Protein AF-A0A958AAC5-F1 (afdb_monomer_lite)

Secondary structure (DSSP, 8-state):
------------EEEEEESSTTEEETTEEEPSS-EEEEGGGS-HHHHHHHHS-TTEEEEEE-

Sequence (62 aa):
MVAVMSTPEPLLMVSVQAKRAGRRRAGRAWPATLTEIPARLFSDEQLQQLLDDPELITQVYE

Foldseek 3Di:
DDDPPPDPDVQWKKWKAFLDFQDDAQNDGHGNDIDIDGPVVHDPVRLVRRVPDPRMDMDIDD

Structure (mmCIF, N/CA/C/O backbone):
data_AF-A0A958AAC5-F1
#
_entry.id   AF-A0A958AAC5-F1
#
loop_
_atom_site.group_PDB
_atom_site.id
_atom_site.type_symbol
_atom_site.label_atom_id
_atom_site.label_alt_id
_atom_site.label_comp_id
_atom_site.label_asym_id
_atom_site.label_entity_id
_atom_site.label_seq_id
_atom_site.pdbx_PDB_ins_code
_atom_site.Cartn_x
_atom_site.Cartn_y
_atom_site.Cartn_z
_atom_site.occupancy
_atom_site.B_iso_or_equiv
_atom_site.auth_seq_id
_atom_site.auth_comp_id
_atom_site.auth_asym_id
_atom_site.auth_atom_id
_atom_site.pdbx_PDB_model_num
ATOM 1 N N . MET A 1 1 ? -38.073 4.146 5.073 1.00 47.75 1 MET A N 1
ATOM 2 C CA . MET A 1 1 ? -36.743 3.674 4.627 1.00 47.75 1 MET A CA 1
ATOM 3 C C . MET A 1 1 ? -35.717 4.532 5.338 1.00 47.75 1 MET A C 1
ATOM 5 O O . MET A 1 1 ? -35.787 5.746 5.214 1.00 47.75 1 MET A O 1
ATOM 9 N N . VAL A 1 2 ? -34.893 3.932 6.195 1.00 40.34 2 VAL A N 1
ATOM 10 C CA . VAL A 1 2 ? -33.960 4.663 7.063 1.00 40.34 2 VAL A CA 1
ATOM 11 C C . VAL A 1 2 ? -32.798 5.157 6.205 1.00 40.34 2 VAL A C 1
ATOM 13 O O . VAL A 1 2 ? -32.096 4.348 5.604 1.00 40.34 2 VAL A O 1
ATOM 16 N N . ALA A 1 3 ? -32.632 6.477 6.112 1.00 49.94 3 ALA A N 1
ATOM 17 C CA . ALA A 1 3 ? -31.426 7.084 5.573 1.00 49.94 3 ALA A CA 1
ATOM 18 C C . ALA A 1 3 ? -30.280 6.720 6.520 1.00 49.94 3 ALA A C 1
ATOM 20 O O . ALA A 1 3 ? -30.247 7.176 7.663 1.00 49.94 3 ALA A O 1
ATOM 21 N N . VAL A 1 4 ? -29.395 5.830 6.072 1.00 55.81 4 VAL A N 1
ATOM 22 C CA . VAL A 1 4 ? -28.167 5.514 6.795 1.00 55.81 4 VAL A CA 1
ATOM 23 C C . VAL A 1 4 ? -27.353 6.798 6.813 1.00 55.81 4 VAL A C 1
ATOM 25 O O . VAL A 1 4 ? -26.898 7.278 5.778 1.00 55.81 4 VAL A O 1
ATOM 28 N N . MET A 1 5 ? -27.273 7.395 7.995 1.00 48.47 5 MET A N 1
ATOM 29 C CA . MET A 1 5 ? -26.429 8.538 8.287 1.00 48.47 5 MET A CA 1
ATOM 30 C C . MET A 1 5 ? -24.993 8.106 7.978 1.00 48.47 5 MET A C 1
ATOM 32 O O . MET A 1 5 ? -24.423 7.296 8.704 1.00 48.47 5 MET A O 1
ATOM 36 N N . SER A 1 6 ? -24.431 8.589 6.868 1.0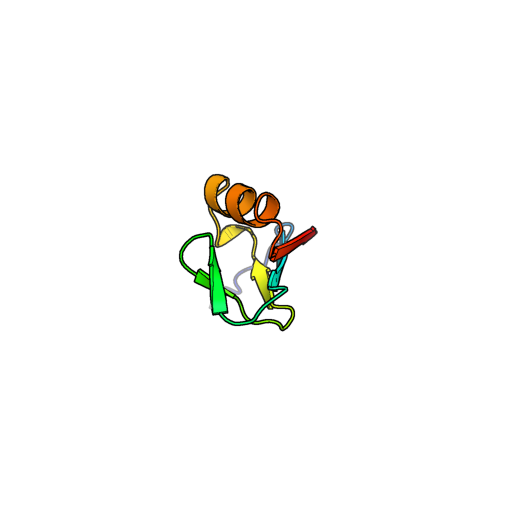0 50.06 6 SER A N 1
ATOM 37 C CA . SER A 1 6 ? -22.999 8.489 6.595 1.00 50.06 6 SER A CA 1
ATOM 38 C C . SER A 1 6 ? -22.285 9.407 7.575 1.00 50.06 6 SER A C 1
ATOM 40 O O . SER A 1 6 ? -21.989 10.559 7.261 1.00 50.06 6 SER A O 1
ATOM 42 N N . THR A 1 7 ? -22.074 8.932 8.797 1.00 56.19 7 THR A N 1
ATOM 43 C CA . THR A 1 7 ? -21.097 9.528 9.701 1.00 56.19 7 THR A CA 1
ATOM 44 C C . THR A 1 7 ? -19.771 9.568 8.933 1.00 56.19 7 THR A C 1
ATOM 46 O O . THR A 1 7 ? -19.355 8.517 8.438 1.00 56.19 7 THR A O 1
ATOM 49 N N . PRO A 1 8 ? -19.120 10.731 8.758 1.00 60.16 8 PRO A N 1
ATOM 50 C CA . PRO A 1 8 ? -17.773 10.773 8.217 1.00 60.16 8 PRO A CA 1
ATOM 51 C C . PRO A 1 8 ? -16.848 10.235 9.311 1.00 60.16 8 PRO A C 1
ATOM 53 O O . PRO A 1 8 ? -16.303 10.988 10.113 1.00 60.16 8 PRO A O 1
ATOM 56 N N . GLU A 1 9 ? -16.739 8.910 9.413 1.00 58.09 9 GLU A N 1
ATOM 57 C CA . GLU A 1 9 ? -15.564 8.309 10.038 1.00 58.09 9 GLU A CA 1
ATOM 58 C C . GLU A 1 9 ? -14.343 8.880 9.303 1.00 58.09 9 GLU A C 1
ATOM 60 O O . GLU A 1 9 ? -14.432 9.031 8.080 1.00 58.09 9 GLU A O 1
ATOM 65 N N . PRO A 1 10 ? -13.242 9.240 9.988 1.00 58.03 10 PRO A N 1
ATOM 66 C CA . PRO A 1 10 ? -12.020 9.629 9.297 1.00 58.03 10 PRO A CA 1
ATOM 67 C C . PRO A 1 10 ? -11.665 8.482 8.353 1.00 58.03 10 PRO A C 1
ATOM 69 O O . PRO A 1 10 ? -11.355 7.366 8.783 1.00 58.03 10 PRO A O 1
ATOM 72 N N . LEU A 1 11 ? -11.851 8.714 7.054 1.00 73.12 11 LEU A N 1
ATOM 73 C CA . LEU A 1 11 ? -11.681 7.698 6.033 1.00 73.12 11 LEU A CA 1
ATOM 74 C C . LEU A 1 11 ? -10.187 7.608 5.771 1.00 73.12 11 LEU A C 1
ATOM 76 O O . LEU A 1 11 ? -9.732 8.040 4.724 1.00 73.12 11 LEU A O 1
ATOM 80 N N . LEU A 1 12 ? -9.436 7.043 6.720 1.00 88.38 12 LEU A N 1
ATOM 81 C CA . LEU A 1 12 ? -8.032 6.717 6.517 1.00 88.38 12 LEU A CA 1
ATOM 82 C C . LEU A 1 12 ? -7.917 5.953 5.195 1.00 88.38 12 LEU A C 1
ATOM 84 O O . LEU A 1 12 ? -8.450 4.849 5.045 1.00 88.38 12 LEU A O 1
ATOM 88 N N . MET A 1 13 ? -7.273 6.578 4.222 1.00 91.38 13 MET A N 1
ATOM 89 C CA . MET A 1 13 ? -6.992 6.049 2.902 1.00 91.38 13 MET A CA 1
ATOM 90 C C . MET A 1 13 ? -5.530 5.642 2.839 1.00 91.38 13 MET A C 1
ATOM 92 O O . MET A 1 13 ? -4.655 6.218 3.485 1.00 91.38 13 MET A O 1
ATOM 96 N N . VAL A 1 14 ? -5.268 4.637 2.018 1.00 92.69 14 VAL A N 1
ATOM 97 C CA . VAL A 1 14 ? -3.926 4.204 1.665 1.00 92.69 14 VAL A CA 1
ATOM 98 C C . VAL A 1 14 ? -3.796 4.339 0.165 1.00 92.69 14 VAL A C 1
ATOM 100 O O . VAL A 1 14 ? -4.545 3.708 -0.586 1.00 92.69 14 VAL A O 1
ATOM 103 N N . SER A 1 15 ? -2.832 5.131 -0.276 1.00 93.69 15 SER A N 1
ATOM 104 C CA . SER A 1 15 ? -2.390 5.108 -1.659 1.00 93.69 15 SER A CA 1
ATOM 105 C C . SER A 1 15 ? -1.218 4.144 -1.772 1.00 93.69 15 SER A C 1
ATOM 107 O O . SER A 1 15 ? -0.267 4.196 -0.996 1.00 93.69 15 SER A O 1
ATOM 109 N N . VAL A 1 16 ? -1.308 3.218 -2.723 1.00 93.81 16 VAL A N 1
ATOM 110 C CA . VAL A 1 16 ? -0.259 2.242 -3.014 1.00 93.81 16 VAL A CA 1
ATOM 111 C C . VAL A 1 16 ? 0.038 2.282 -4.502 1.00 93.81 16 VAL A C 1
ATOM 113 O O . VAL A 1 16 ? -0.855 2.132 -5.340 1.00 93.81 16 VAL A O 1
ATOM 116 N N . GLN A 1 17 ? 1.309 2.447 -4.837 1.00 94.56 17 GLN A N 1
ATOM 117 C CA . GLN A 1 17 ? 1.819 2.336 -6.196 1.00 94.56 17 GLN A CA 1
ATOM 118 C C . GLN A 1 17 ? 3.037 1.419 -6.195 1.00 94.56 17 GLN A C 1
ATOM 120 O O . GLN A 1 17 ? 3.991 1.644 -5.454 1.00 94.56 17 GLN A O 1
ATOM 125 N N . ALA A 1 18 ? 3.058 0.403 -7.053 1.00 95.00 18 ALA A N 1
ATOM 126 C CA . ALA A 1 18 ? 4.267 -0.389 -7.222 1.00 95.00 18 ALA A CA 1
ATOM 127 C C . ALA A 1 18 ? 5.268 0.328 -8.137 1.00 95.00 18 ALA A C 1
ATOM 129 O O . ALA A 1 18 ? 4.902 0.844 -9.191 1.00 95.00 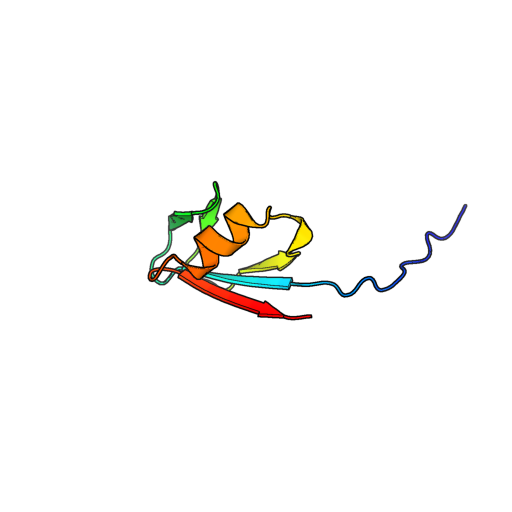18 ALA A O 1
ATOM 130 N N . LYS A 1 19 ? 6.563 0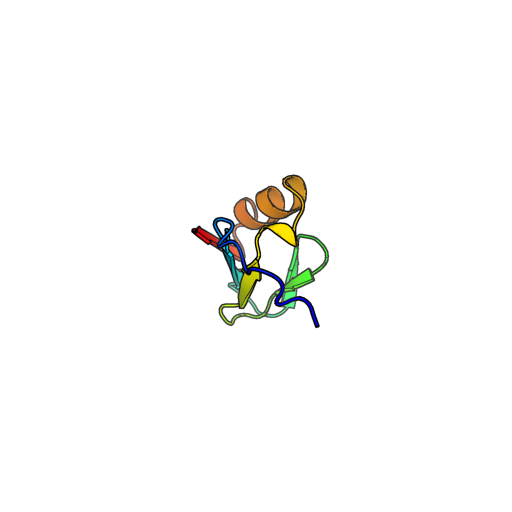.283 -7.812 1.00 93.12 19 LYS A N 1
ATOM 131 C CA .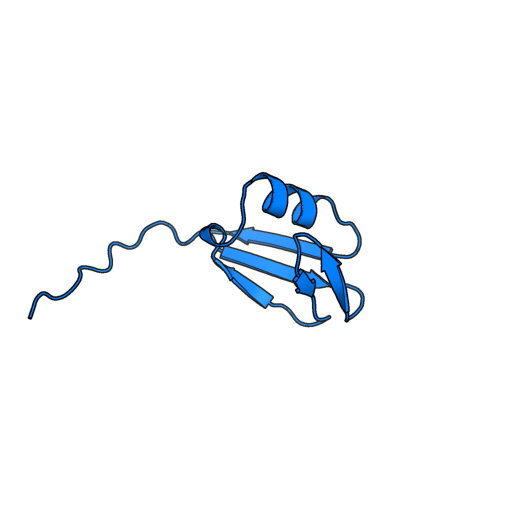 LYS A 1 19 ? 7.622 0.735 -8.738 1.00 93.12 19 LYS A CA 1
ATOM 132 C C . LYS A 1 19 ? 7.673 -0.123 -10.006 1.00 93.12 19 LYS A C 1
ATOM 134 O O . LYS A 1 19 ? 8.069 0.350 -11.067 1.00 93.12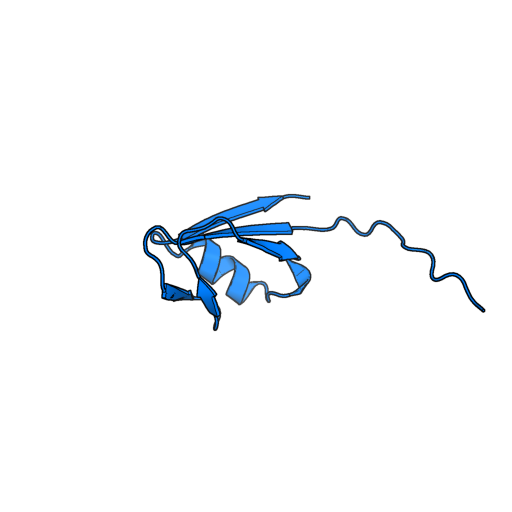 19 LYS A O 1
ATOM 139 N N . ARG A 1 20 ? 7.252 -1.389 -9.900 1.00 90.75 20 ARG A N 1
ATOM 140 C CA . ARG A 1 20 ? 7.120 -2.338 -11.009 1.00 90.75 20 ARG A CA 1
ATOM 141 C C . ARG A 1 20 ? 5.759 -3.022 -10.950 1.00 90.75 20 ARG A C 1
ATOM 143 O O . ARG A 1 20 ? 5.383 -3.574 -9.919 1.00 90.75 20 ARG A O 1
ATOM 150 N N . ALA A 1 21 ? 5.040 -3.024 -12.071 1.00 87.62 21 ALA A N 1
ATOM 151 C CA . ALA A 1 21 ? 3.724 -3.650 -12.153 1.00 87.62 21 ALA A CA 1
ATOM 152 C C . ALA A 1 21 ? 3.787 -5.145 -11.796 1.00 87.62 21 ALA A C 1
ATOM 154 O O . ALA A 1 21 ? 4.693 -5.860 -12.231 1.00 87.62 21 ALA A O 1
ATOM 155 N N . GLY A 1 22 ? 2.805 -5.613 -11.022 1.00 87.88 22 GLY A N 1
ATOM 156 C CA . GLY A 1 22 ? 2.684 -7.016 -10.625 1.00 87.88 22 GLY A CA 1
ATOM 157 C C . GLY A 1 22 ? 3.411 -7.381 -9.327 1.00 87.88 22 GLY A C 1
ATOM 158 O O . GLY A 1 22 ? 3.396 -8.555 -8.952 1.00 87.88 22 GLY A O 1
ATOM 159 N N . ARG A 1 23 ? 4.009 -6.411 -8.615 1.00 91.56 23 ARG A N 1
ATOM 160 C CA . ARG A 1 23 ? 4.594 -6.625 -7.280 1.00 91.56 23 ARG A CA 1
ATOM 161 C C . ARG A 1 23 ? 3.521 -7.109 -6.307 1.00 91.56 23 ARG A C 1
ATOM 163 O O . ARG A 1 23 ? 2.454 -6.509 -6.216 1.00 91.56 23 ARG A O 1
ATOM 170 N N . ARG A 1 24 ? 3.788 -8.195 -5.577 1.00 92.38 24 ARG A N 1
ATOM 171 C CA . ARG A 1 24 ? 2.830 -8.792 -4.635 1.00 92.38 24 ARG A CA 1
ATOM 172 C C . ARG A 1 24 ? 3.209 -8.504 -3.188 1.00 92.38 24 ARG A C 1
ATOM 174 O O . ARG A 1 24 ? 4.303 -8.872 -2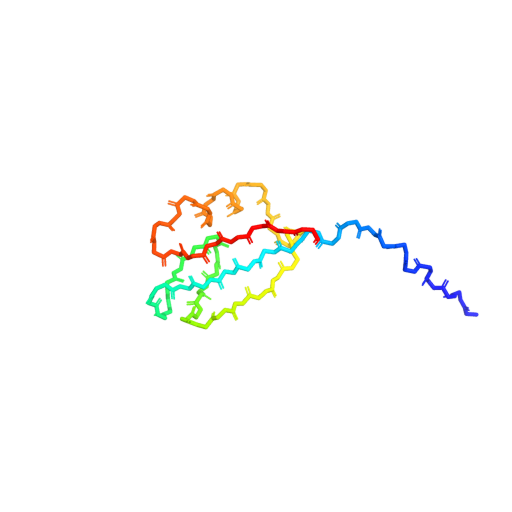.768 1.00 92.38 24 ARG A O 1
ATOM 181 N N . ARG A 1 25 ? 2.290 -7.908 -2.427 1.00 93.44 25 ARG A N 1
ATOM 182 C CA . ARG A 1 25 ? 2.448 -7.642 -0.989 1.00 93.44 25 ARG A CA 1
ATOM 183 C C . ARG A 1 25 ? 1.093 -7.528 -0.300 1.00 93.44 25 ARG A C 1
ATOM 185 O O . ARG A 1 25 ? 0.113 -7.195 -0.964 1.00 93.44 25 ARG A O 1
ATOM 192 N N . ALA A 1 26 ? 1.031 -7.837 0.999 1.00 89.62 26 ALA A N 1
ATOM 193 C CA . ALA A 1 26 ? -0.216 -7.861 1.769 1.00 89.62 26 ALA A CA 1
ATOM 194 C C . ALA A 1 26 ? -1.329 -8.699 1.094 1.00 89.62 26 ALA A C 1
ATOM 196 O O . ALA A 1 26 ? -2.498 -8.328 1.076 1.00 89.62 26 ALA A O 1
ATOM 197 N N . GLY A 1 27 ? -0.955 -9.816 0.454 1.00 88.44 27 GLY A N 1
ATOM 198 C CA . GLY A 1 27 ? -1.895 -10.709 -0.237 1.00 88.44 27 GLY A CA 1
ATOM 199 C C . GLY A 1 27 ? -2.459 -10.192 -1.570 1.00 88.44 27 GLY A C 1
ATOM 200 O O . GLY A 1 27 ? -3.282 -10.875 -2.178 1.00 88.44 27 GLY A O 1
ATOM 201 N N . ARG A 1 28 ? -2.015 -9.031 -2.070 1.00 89.94 28 ARG A N 1
ATOM 202 C CA . ARG A 1 28 ? -2.492 -8.427 -3.326 1.00 89.94 28 ARG A CA 1
ATOM 203 C C . ARG A 1 28 ? -1.345 -8.178 -4.307 1.00 89.94 28 ARG A C 1
ATOM 205 O O . ARG A 1 28 ? -0.207 -7.963 -3.905 1.00 89.94 28 ARG A O 1
ATOM 212 N N . ALA A 1 29 ? -1.650 -8.222 -5.605 1.00 93.38 29 ALA A N 1
ATOM 213 C CA . ALA A 1 29 ? -0.765 -7.730 -6.659 1.00 93.38 29 ALA A CA 1
ATOM 214 C C . ALA A 1 29 ? -1.055 -6.250 -6.937 1.00 93.38 29 ALA A C 1
ATOM 216 O O . ALA A 1 29 ? -2.206 -5.881 -7.173 1.00 93.38 29 ALA A O 1
ATOM 217 N N . TRP A 1 30 ? -0.012 -5.429 -6.933 1.00 93.88 30 TRP A N 1
ATOM 218 C CA . TRP A 1 30 ? -0.103 -3.986 -7.088 1.00 93.88 30 TRP A CA 1
ATOM 219 C C . TRP A 1 30 ? 0.311 -3.554 -8.496 1.00 93.88 30 TRP A C 1
ATOM 221 O O . TRP A 1 30 ? 1.336 -4.018 -9.019 1.00 93.88 30 TRP A O 1
ATOM 231 N N . PRO A 1 31 ? -0.483 -2.692 -9.150 1.00 92.56 31 PRO A N 1
ATOM 232 C CA . PRO A 1 31 ? -0.113 -2.127 -10.434 1.00 92.56 31 PRO A CA 1
ATOM 233 C C . PRO A 1 31 ? 0.951 -1.037 -10.257 1.00 92.56 31 PRO A C 1
ATOM 235 O O . PRO A 1 31 ? 1.173 -0.521 -9.163 1.00 92.56 31 PRO A O 1
ATOM 238 N N . ALA A 1 32 ? 1.594 -0.658 -11.364 1.00 93.75 32 ALA A N 1
ATOM 239 C CA . ALA A 1 32 ? 2.496 0.495 -11.381 1.00 93.75 32 ALA A CA 1
ATOM 240 C C . ALA A 1 32 ? 1.763 1.850 -11.378 1.00 93.75 32 ALA A C 1
ATOM 242 O O . ALA A 1 32 ? 2.391 2.905 -11.412 1.00 93.75 32 ALA A O 1
ATOM 243 N N . THR A 1 33 ? 0.432 1.828 -11.361 1.00 93.19 33 THR A N 1
ATOM 244 C CA . THR A 1 33 ? -0.436 2.998 -11.230 1.00 93.19 33 THR A CA 1
ATOM 245 C C . THR A 1 33 ? -0.826 3.206 -9.771 1.00 93.19 33 THR A C 1
ATOM 247 O O . THR A 1 33 ? -0.933 2.243 -9.010 1.00 93.19 33 THR A O 1
ATOM 250 N N . LEU A 1 34 ? -1.074 4.459 -9.391 1.00 92.25 34 LEU A N 1
ATOM 251 C CA . LEU A 1 34 ? -1.570 4.797 -8.061 1.00 92.25 34 LEU A CA 1
ATOM 252 C C . LEU A 1 34 ? -2.921 4.116 -7.813 1.00 92.25 34 LEU A C 1
ATOM 254 O O . LEU A 1 34 ? -3.820 4.191 -8.650 1.00 92.25 34 LEU A O 1
ATOM 258 N N . THR A 1 35 ? -3.042 3.432 -6.680 1.00 92.00 35 THR A N 1
ATOM 259 C CA . THR A 1 35 ? -4.273 2.766 -6.253 1.00 92.00 35 THR A CA 1
ATOM 260 C C . THR A 1 35 ? -4.640 3.260 -4.865 1.00 92.00 35 THR A C 1
ATOM 262 O O . THR A 1 35 ? -3.865 3.070 -3.933 1.00 92.00 35 THR A O 1
ATOM 265 N N . GLU A 1 36 ? -5.813 3.865 -4.724 1.00 92.06 36 GLU A N 1
ATOM 266 C CA . GLU A 1 36 ? -6.317 4.380 -3.450 1.00 92.06 36 GLU A CA 1
ATOM 267 C C . GLU A 1 36 ? -7.349 3.413 -2.876 1.00 92.06 36 GLU A C 1
ATOM 269 O O . GLU A 1 36 ? -8.297 3.009 -3.559 1.00 92.06 36 GLU A O 1
ATOM 274 N N . ILE A 1 37 ? -7.134 2.978 -1.639 1.00 89.94 37 ILE A N 1
ATOM 275 C CA . ILE A 1 37 ? -7.974 1.986 -0.973 1.00 89.94 37 ILE A CA 1
ATOM 276 C C . ILE A 1 37 ? -8.141 2.394 0.495 1.00 89.94 37 ILE A C 1
ATOM 278 O O . ILE A 1 37 ? -7.152 2.746 1.134 1.00 89.94 37 ILE A O 1
ATOM 282 N N . PRO A 1 38 ? -9.353 2.300 1.068 1.00 91.00 38 PRO A N 1
ATOM 283 C CA . PRO A 1 38 ? -9.556 2.527 2.495 1.00 91.00 38 PRO A CA 1
ATOM 284 C C . PRO A 1 38 ? -8.643 1.647 3.361 1.00 91.00 38 PRO A C 1
ATOM 286 O O . PRO A 1 38 ? -8.636 0.423 3.205 1.00 91.00 38 PRO A O 1
ATOM 289 N N . ALA A 1 39 ? -7.938 2.252 4.318 1.00 90.31 39 ALA A N 1
ATOM 290 C CA . ALA A 1 39 ? -7.025 1.583 5.248 1.00 90.31 39 ALA A CA 1
ATOM 291 C C . ALA A 1 39 ? -7.713 0.469 6.041 1.00 90.31 39 ALA A C 1
ATOM 293 O O . ALA A 1 39 ? -7.109 -0.567 6.283 1.00 90.31 39 ALA A O 1
ATOM 294 N N . ARG A 1 40 ? -9.014 0.623 6.333 1.00 88.56 40 ARG A N 1
ATOM 295 C CA . ARG A 1 40 ? -9.850 -0.395 6.998 1.00 88.56 40 ARG A CA 1
ATOM 296 C C . ARG A 1 40 ? -9.934 -1.743 6.269 1.00 88.56 40 ARG A C 1
ATOM 298 O O . ARG A 1 40 ? -10.435 -2.707 6.836 1.00 88.56 40 ARG A O 1
ATOM 305 N N . LEU A 1 41 ? -9.543 -1.801 4.993 1.00 89.00 41 LEU A N 1
ATOM 306 C CA . LEU A 1 41 ? -9.492 -3.048 4.220 1.00 89.00 41 LEU A CA 1
ATOM 307 C C . LEU A 1 41 ? -8.196 -3.834 4.444 1.00 89.00 41 LEU A C 1
ATOM 309 O O . LEU A 1 41 ? -8.080 -4.953 3.945 1.00 89.00 41 LEU A O 1
ATOM 313 N N . PHE A 1 42 ? -7.248 -3.260 5.178 1.00 89.81 42 PHE A N 1
ATOM 314 C CA . PHE A 1 42 ? -5.997 -3.886 5.566 1.00 89.81 42 PHE A CA 1
ATOM 315 C C . PHE A 1 42 ? -5.975 -4.087 7.080 1.00 89.81 42 PHE A C 1
ATOM 317 O O . PHE A 1 42 ? -6.524 -3.286 7.834 1.00 89.81 42 PHE A O 1
ATOM 324 N N . SER A 1 43 ? -5.325 -5.156 7.532 1.00 91.12 43 SER A N 1
ATOM 325 C CA . SER A 1 43 ? -4.902 -5.251 8.931 1.00 91.12 43 SER A CA 1
ATOM 326 C C . SER A 1 43 ? -3.681 -4.365 9.187 1.00 91.12 43 SER A C 1
ATOM 328 O O . SER A 1 43 ? -2.940 -4.040 8.257 1.00 91.12 43 SER A O 1
ATOM 330 N N . ASP A 1 44 ? -3.408 -4.044 10.451 1.00 90.12 44 ASP A N 1
ATOM 331 C CA . ASP A 1 44 ? -2.209 -3.284 10.835 1.00 90.12 44 ASP A CA 1
ATOM 332 C C . ASP A 1 44 ? -0.920 -3.958 10.339 1.00 90.12 44 ASP A C 1
ATOM 334 O O . ASP A 1 44 ? -0.014 -3.300 9.835 1.00 90.12 44 ASP A O 1
ATOM 338 N N . GLU A 1 45 ? -0.865 -5.293 10.389 1.00 91.69 45 GLU A N 1
ATOM 339 C CA . GLU A 1 45 ? 0.259 -6.063 9.851 1.00 91.69 45 GLU A CA 1
ATOM 340 C C . GLU A 1 45 ? 0.390 -5.893 8.330 1.00 91.69 45 GLU A C 1
ATOM 342 O O . GLU A 1 45 ? 1.490 -5.727 7.807 1.00 91.69 45 GLU A O 1
ATOM 347 N N . GLN A 1 46 ? -0.727 -5.903 7.600 1.00 92.56 46 GLN A N 1
ATOM 348 C CA . GLN A 1 46 ? -0.729 -5.691 6.155 1.00 92.56 46 GLN A CA 1
ATOM 349 C C . GLN A 1 46 ? -0.314 -4.265 5.789 1.00 92.56 46 GLN A C 1
ATOM 351 O O . GLN A 1 46 ? 0.461 -4.093 4.849 1.00 92.56 46 GLN A O 1
ATOM 356 N N . LEU A 1 47 ? -0.781 -3.258 6.530 1.00 91.62 47 LEU A N 1
ATOM 357 C CA . LEU A 1 47 ? -0.350 -1.869 6.357 1.00 91.62 47 LEU A CA 1
ATOM 358 C C . LEU A 1 47 ? 1.153 -1.738 6.586 1.00 91.62 47 LEU A C 1
ATOM 360 O O . LEU A 1 47 ? 1.852 -1.183 5.738 1.00 91.62 47 LEU A O 1
ATOM 364 N N . GLN A 1 48 ? 1.665 -2.328 7.666 1.00 92.06 48 GLN A N 1
ATOM 365 C CA . GLN A 1 48 ? 3.095 -2.335 7.947 1.00 92.06 48 GLN A CA 1
ATOM 366 C C . GLN A 1 48 ? 3.879 -3.024 6.822 1.00 92.06 48 GLN A C 1
ATOM 368 O O . GLN A 1 48 ? 4.863 -2.481 6.335 1.00 92.06 48 GLN A O 1
ATOM 373 N N . GLN A 1 49 ? 3.398 -4.161 6.307 1.00 93.19 49 GLN A N 1
ATOM 374 C CA . GLN A 1 49 ? 4.024 -4.843 5.170 1.00 93.19 49 GLN A CA 1
ATOM 375 C C . GLN A 1 49 ? 4.055 -4.007 3.882 1.00 93.19 49 GLN A C 1
ATOM 377 O O . GLN A 1 49 ? 4.944 -4.239 3.058 1.00 93.19 49 GLN A O 1
ATOM 382 N N . LEU A 1 50 ? 3.077 -3.117 3.669 1.00 92.00 50 LEU A N 1
ATOM 383 C CA . LEU A 1 50 ? 3.026 -2.198 2.526 1.00 92.00 50 LEU A CA 1
ATOM 384 C C . LEU A 1 50 ? 3.962 -1.001 2.712 1.00 92.00 50 LEU A C 1
ATOM 386 O O . LEU A 1 50 ? 4.547 -0.540 1.733 1.00 92.00 50 LEU A O 1
ATOM 390 N N . LEU A 1 51 ? 4.091 -0.504 3.942 1.00 91.44 51 LEU A N 1
ATOM 391 C CA . LEU A 1 51 ? 5.003 0.583 4.303 1.00 91.44 51 LEU A CA 1
ATOM 392 C C . LEU A 1 51 ? 6.469 0.123 4.300 1.00 91.44 51 LEU A C 1
ATOM 394 O O . LEU A 1 51 ? 7.345 0.881 3.890 1.00 91.44 51 LEU A O 1
ATOM 398 N N . ASP A 1 52 ? 6.725 -1.128 4.686 1.00 93.94 52 ASP A N 1
ATOM 399 C CA . ASP A 1 52 ? 8.066 -1.719 4.741 1.00 93.94 52 ASP A CA 1
ATOM 400 C C . ASP A 1 52 ? 8.580 -2.209 3.377 1.00 93.94 52 ASP A C 1
ATOM 402 O O . ASP A 1 52 ? 9.757 -2.553 3.256 1.00 93.94 52 ASP A O 1
ATOM 406 N N . ASP A 1 53 ? 7.732 -2.308 2.344 1.00 91.38 53 ASP A N 1
ATOM 407 C CA . ASP A 1 53 ? 8.168 -2.785 1.027 1.00 91.38 53 ASP A CA 1
ATOM 408 C C . ASP A 1 53 ? 8.819 -1.642 0.224 1.00 91.38 53 ASP A C 1
ATOM 410 O O . ASP A 1 53 ? 8.112 -0.762 -0.268 1.00 91.38 53 ASP A O 1
ATOM 414 N N . PRO A 1 54 ? 10.148 -1.659 -0.009 1.00 92.19 54 PRO A N 1
ATOM 415 C CA . PRO A 1 54 ? 10.834 -0.592 -0.738 1.00 92.19 54 PRO A CA 1
ATOM 416 C C . PRO A 1 54 ? 10.468 -0.549 -2.229 1.00 92.19 54 PRO A C 1
ATOM 418 O O . PRO A 1 54 ? 10.805 0.422 -2.919 1.00 92.19 54 PRO A O 1
ATOM 421 N N . GLU A 1 55 ? 9.825 -1.595 -2.760 1.00 92.94 55 GLU A N 1
ATOM 422 C CA . GLU A 1 55 ? 9.302 -1.614 -4.128 1.00 92.94 55 GLU A CA 1
ATOM 423 C C . GLU A 1 55 ? 7.890 -1.031 -4.243 1.00 92.94 55 GLU A C 1
ATOM 425 O O . GLU A 1 55 ? 7.392 -0.875 -5.363 1.00 92.94 55 GLU A O 1
ATOM 430 N N . LEU A 1 56 ? 7.263 -0.678 -3.122 1.00 92.94 56 LEU A N 1
ATOM 431 C CA . LEU A 1 56 ? 5.993 0.030 -3.079 1.00 92.94 56 LEU A CA 1
ATOM 432 C C . LEU A 1 56 ? 6.220 1.475 -2.628 1.00 92.94 56 LEU A C 1
ATOM 434 O O . LEU A 1 56 ? 7.075 1.785 -1.804 1.00 92.94 56 LEU A O 1
ATOM 438 N N . ILE A 1 57 ? 5.463 2.380 -3.227 1.00 93.94 57 ILE A N 1
ATOM 439 C CA . ILE A 1 57 ? 5.306 3.753 -2.775 1.00 93.94 57 ILE A CA 1
ATOM 440 C C . ILE A 1 57 ? 3.944 3.772 -2.096 1.00 93.94 57 ILE A C 1
ATOM 442 O O . ILE A 1 57 ? 2.916 3.696 -2.771 1.00 93.94 57 ILE A O 1
ATOM 446 N N . THR A 1 58 ? 3.965 3.798 -0.768 1.00 92.81 58 THR A N 1
ATOM 447 C CA . THR A 1 58 ? 2.772 3.708 0.071 1.00 92.81 58 THR A CA 1
ATOM 448 C C . THR A 1 58 ? 2.641 4.979 0.900 1.00 92.81 58 THR A C 1
ATOM 450 O O . THR A 1 58 ? 3.616 5.408 1.517 1.00 92.81 58 THR A O 1
ATOM 453 N N . GLN A 1 59 ? 1.453 5.580 0.932 1.00 92.25 59 GLN A N 1
ATOM 454 C CA . GLN A 1 59 ? 1.140 6.705 1.817 1.00 92.25 59 GLN A CA 1
ATOM 455 C C . GLN A 1 59 ? -0.205 6.469 2.495 1.00 92.25 59 GLN A C 1
ATOM 457 O O . GLN A 1 59 ? -1.142 5.987 1.863 1.00 92.25 59 GLN A O 1
ATOM 462 N N . VAL A 1 60 ? -0.296 6.822 3.774 1.00 90.19 60 VAL A N 1
ATOM 463 C CA . VAL A 1 60 ? -1.539 6.782 4.551 1.00 90.19 60 VAL A CA 1
ATOM 464 C C . VAL A 1 60 ? -1.945 8.219 4.858 1.00 90.19 60 VAL A C 1
ATOM 466 O O . VAL A 1 60 ? -1.099 9.013 5.271 1.00 90.19 60 VAL A O 1
ATOM 469 N N . TYR A 1 61 ? -3.206 8.561 4.617 1.00 87.38 61 TYR A N 1
ATOM 470 C CA . TYR A 1 61 ? -3.759 9.905 4.804 1.00 87.38 61 TYR A CA 1
ATOM 471 C C . TYR A 1 61 ? -5.217 9.825 5.260 1.00 87.38 61 TYR A C 1
ATOM 473 O O . TYR A 1 61 ? -5.865 8.802 5.058 1.00 87.38 61 TYR A O 1
ATOM 481 N N . GLU A 1 62 ? -5.702 10.881 5.911 1.00 81.44 62 GLU A N 1
ATOM 482 C CA . GLU A 1 62 ? -7.085 11.019 6.404 1.00 81.44 62 GLU A CA 1
ATOM 483 C C . GLU A 1 62 ? -7.986 11.775 5.423 1.00 81.44 62 GLU A C 1
ATOM 485 O O . GLU A 1 62 ? -7.470 12.670 4.708 1.00 81.44 62 GLU A O 1
#

pLDDT: mean 84.86, std 14.73, range [40.34, 95.0]

Radius of gyration: 13.73 Å; chains: 1; bounding box: 48×22×23 Å